Protein AF-A0A4R6CSC0-F1 (afdb_monomer)

Secondary structure (DSSP, 8-state):
--GGGEEEPPHHHHHHHHHHHHHHHHHHHHHHHHTTTPEEEEE-SS-EEEEE--GGGHHHHTTEEETT-HHHHHHHHHTT---GGGEEEES-TTSGGG---

Radius of gyration: 15.61 Å; Cα contacts (8 Å, |Δi|>4): 107; chains: 1; bounding box: 39×34×35 Å

Solvent-accessible surface area (backbone atoms only — not comparable to full-atom values): 5991 Å² total; per-residue (Å²): 133,75,66,88,53,42,39,75,66,50,76,70,54,46,58,52,50,63,73,44,46,63,56,50,28,56,49,38,53,50,41,57,77,74,35,50,80,39,69,49,75,50,75,58,100,89,47,76,48,79,44,67,36,47,62,55,49,52,35,59,75,70,66,47,41,44,79,80,32,33,55,51,48,41,52,26,24,65,70,71,60,66,58,74,89,43,38,28,43,55,67,68,81,63,64,67,78,73,62,79,129

Structure (mmCIF, N/CA/C/O backbone):
data_AF-A0A4R6CSC0-F1
#
_entry.id   AF-A0A4R6CSC0-F1
#
loop_
_atom_site.group_PDB
_atom_site.id
_atom_site.type_symbol
_atom_site.label_atom_id
_atom_site.label_alt_id
_atom_site.label_comp_id
_atom_site.label_asym_id
_atom_site.label_entity_id
_atom_site.label_seq_id
_atom_site.pdbx_PDB_ins_code
_atom_site.Cartn_x
_atom_site.Cartn_y
_atom_site.Cartn_z
_atom_site.occupancy
_atom_site.B_iso_or_equiv
_atom_site.auth_seq_id
_atom_site.auth_comp_id
_atom_site.auth_asym_id
_atom_site.auth_atom_id
_atom_site.pdbx_PDB_model_num
ATOM 1 N N . MET A 1 1 ? -4.353 14.507 -8.648 1.00 56.12 1 MET A N 1
ATOM 2 C CA . MET A 1 1 ? -3.061 14.471 -7.921 1.00 56.12 1 MET A CA 1
ATOM 3 C C . MET A 1 1 ? -2.099 15.454 -8.586 1.00 56.12 1 MET A C 1
ATOM 5 O O . MET A 1 1 ? -2.007 15.433 -9.804 1.00 56.12 1 MET A O 1
ATOM 9 N N . ASN A 1 2 ? -1.452 16.362 -7.842 1.00 61.75 2 ASN A N 1
ATOM 10 C CA . ASN A 1 2 ? -0.576 17.390 -8.430 1.00 61.75 2 ASN A CA 1
ATOM 11 C C . ASN A 1 2 ? 0.851 16.843 -8.633 1.00 61.75 2 ASN A C 1
ATOM 13 O O . ASN A 1 2 ? 1.660 16.834 -7.705 1.00 61.75 2 ASN A O 1
ATOM 17 N N . TYR A 1 3 ? 1.152 16.382 -9.849 1.00 59.81 3 TYR A N 1
ATOM 18 C CA . TYR A 1 3 ? 2.429 15.747 -10.205 1.00 59.81 3 TYR A CA 1
ATOM 19 C C . TYR A 1 3 ? 3.657 16.660 -10.044 1.00 59.81 3 TYR A C 1
ATOM 21 O O . TYR A 1 3 ? 4.767 16.156 -9.888 1.00 59.81 3 TYR A O 1
ATOM 29 N N . LYS A 1 4 ? 3.487 17.992 -9.980 1.00 67.62 4 LYS A N 1
ATOM 30 C CA . LYS A 1 4 ? 4.600 18.941 -9.760 1.00 67.62 4 LYS A CA 1
ATOM 31 C C . LYS A 1 4 ? 5.291 18.747 -8.399 1.00 67.62 4 LYS A C 1
ATOM 33 O O . LYS A 1 4 ? 6.475 19.068 -8.254 1.00 67.62 4 LYS A O 1
ATOM 38 N N . LEU A 1 5 ? 4.569 18.185 -7.423 1.00 70.69 5 LEU A N 1
ATOM 39 C CA . LEU A 1 5 ? 5.044 17.916 -6.060 1.00 70.69 5 LEU A CA 1
ATOM 40 C C . LEU A 1 5 ? 5.868 16.631 -5.930 1.00 70.69 5 LEU A C 1
ATOM 42 O O . LEU A 1 5 ? 6.310 16.314 -4.826 1.00 70.69 5 LEU A O 1
ATOM 46 N N . PHE A 1 6 ? 6.078 15.887 -7.013 1.00 75.06 6 PHE A N 1
ATOM 47 C CA . PHE A 1 6 ? 6.744 14.593 -6.978 1.00 75.06 6 PHE A CA 1
ATOM 48 C C . PHE A 1 6 ? 7.965 14.572 -7.895 1.00 75.06 6 PHE A C 1
ATOM 50 O O . PHE A 1 6 ? 8.069 15.355 -8.840 1.00 75.06 6 PHE A O 1
ATOM 57 N N . LYS A 1 7 ? 8.927 13.705 -7.583 1.00 83.56 7 LYS A N 1
ATOM 58 C CA . LYS A 1 7 ? 10.088 13.437 -8.434 1.00 83.56 7 LYS A CA 1
ATOM 59 C C . LYS A 1 7 ? 10.309 11.939 -8.592 1.00 83.56 7 LYS A C 1
ATOM 61 O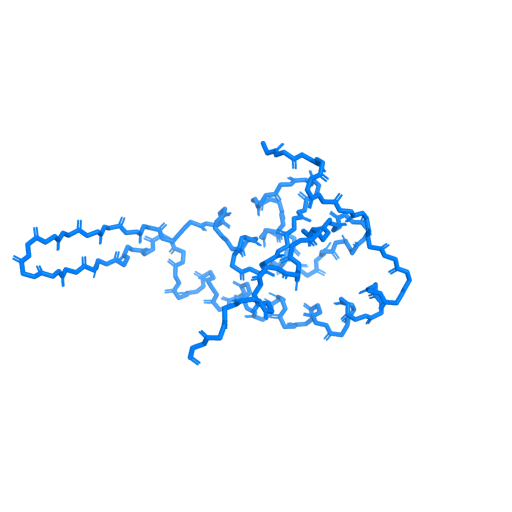 O . LYS A 1 7 ? 9.939 11.160 -7.712 1.00 83.56 7 LYS A O 1
ATOM 66 N N . SER A 1 8 ? 10.937 11.558 -9.699 1.00 83.38 8 SER A N 1
ATOM 67 C CA . SER A 1 8 ? 11.474 10.214 -9.860 1.00 83.38 8 SER A CA 1
ATOM 68 C C . SER A 1 8 ? 12.588 9.957 -8.845 1.00 83.38 8 SER A C 1
ATOM 70 O O . SER A 1 8 ? 13.270 10.869 -8.366 1.00 83.38 8 SER A O 1
ATOM 72 N N . VAL A 1 9 ? 12.733 8.686 -8.497 1.00 82.75 9 VAL A N 1
ATOM 73 C CA . VAL A 1 9 ? 13.755 8.189 -7.579 1.00 82.75 9 VAL A CA 1
ATOM 74 C C . VAL A 1 9 ? 15.127 8.260 -8.259 1.00 82.75 9 VAL A C 1
ATOM 76 O O . VAL A 1 9 ? 15.288 7.739 -9.362 1.00 82.75 9 VAL A O 1
ATOM 79 N N . ASN A 1 10 ? 16.128 8.863 -7.611 1.00 85.50 10 ASN A N 1
ATOM 80 C CA . ASN A 1 10 ? 17.521 8.794 -8.083 1.00 85.50 10 ASN A CA 1
ATOM 81 C C . ASN A 1 10 ? 18.230 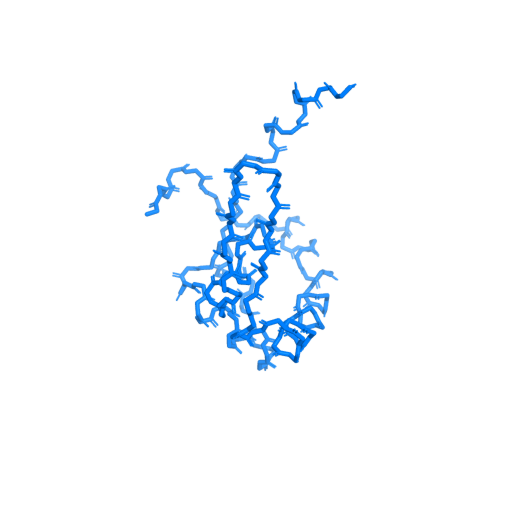7.506 -7.604 1.00 85.50 10 ASN A C 1
ATOM 83 O O . ASN A 1 10 ? 17.704 6.771 -6.775 1.00 85.50 10 ASN A O 1
ATOM 87 N N . LEU A 1 11 ? 19.448 7.222 -8.078 1.00 84.94 11 LEU A N 1
ATOM 88 C CA . LEU A 1 11 ? 20.162 5.976 -7.736 1.00 84.94 11 LEU A CA 1
ATOM 89 C C . LEU A 1 11 ? 20.363 5.762 -6.223 1.00 84.94 11 LEU A C 1
ATOM 91 O O . LEU A 1 11 ? 20.211 4.644 -5.730 1.00 84.94 11 LEU A O 1
ATOM 95 N N . LYS A 1 12 ? 20.657 6.830 -5.472 1.00 85.12 12 LYS A N 1
ATOM 96 C CA . LYS A 1 12 ? 20.841 6.766 -4.014 1.00 85.12 12 LYS A CA 1
ATOM 97 C C . LYS A 1 12 ? 19.530 6.421 -3.305 1.00 85.12 12 LYS A C 1
ATOM 99 O O . LYS A 1 12 ? 19.500 5.549 -2.439 1.00 85.12 12 LYS A O 1
ATOM 104 N N . GLU A 1 13 ? 18.446 7.077 -3.698 1.00 84.69 13 GLU A N 1
ATOM 105 C CA . GLU A 1 13 ? 17.100 6.837 -3.170 1.00 84.69 13 GLU A CA 1
ATOM 106 C C . GLU A 1 13 ? 16.584 5.448 -3.552 1.00 84.69 13 GLU A C 1
ATOM 108 O O . GLU A 1 13 ? 15.929 4.790 -2.749 1.00 84.69 13 GLU A O 1
ATOM 113 N N . LEU A 1 14 ? 16.946 4.953 -4.738 1.00 85.50 14 LEU A N 1
ATOM 114 C CA . LEU A 1 14 ? 16.627 3.600 -5.180 1.00 85.50 14 LEU A CA 1
ATOM 115 C C . LEU A 1 14 ? 17.303 2.564 -4.277 1.00 85.50 14 LEU A C 1
ATOM 117 O O . LEU A 1 14 ? 16.669 1.590 -3.875 1.00 85.50 14 LEU A O 1
ATOM 121 N N . GLY A 1 15 ? 18.573 2.789 -3.926 1.00 85.44 15 GLY A N 1
ATOM 122 C CA . GLY A 1 15 ? 19.302 1.953 -2.972 1.00 85.44 15 GLY A CA 1
ATOM 123 C C . GLY A 1 15 ? 18.642 1.925 -1.591 1.00 85.44 15 GLY A C 1
ATOM 124 O O . GLY A 1 15 ? 18.546 0.863 -0.980 1.00 85.44 15 GLY A O 1
ATOM 125 N N . GLN A 1 16 ? 18.124 3.062 -1.120 1.00 84.38 16 GLN A N 1
ATOM 126 C CA . GLN A 1 16 ? 17.365 3.126 0.133 1.00 84.38 16 GLN A CA 1
ATOM 127 C C . GLN A 1 16 ? 16.025 2.391 0.027 1.00 84.38 16 GLN A C 1
ATOM 129 O O . GLN A 1 16 ? 15.731 1.552 0.873 1.00 84.38 16 GLN A O 1
ATOM 134 N N . LEU A 1 17 ? 15.243 2.629 -1.028 1.00 84.38 17 LEU A N 1
ATOM 135 C CA . LEU A 1 17 ? 13.964 1.944 -1.244 1.00 84.38 17 LEU A CA 1
ATOM 136 C C . LEU A 1 1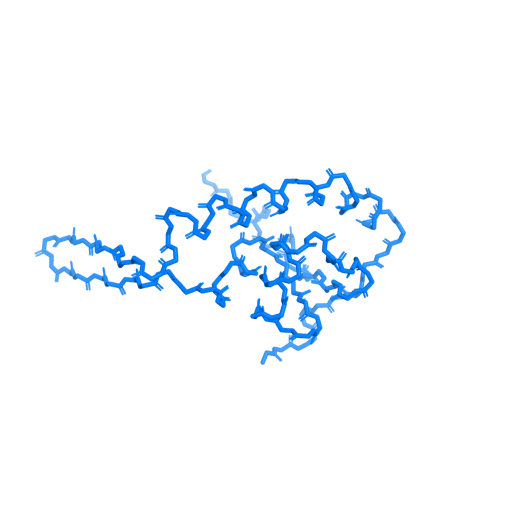7 ? 14.126 0.423 -1.330 1.00 84.38 17 LEU A C 1
ATOM 138 O O . LEU A 1 17 ? 13.306 -0.304 -0.775 1.00 84.38 17 LEU A O 1
ATOM 142 N N . ARG A 1 18 ? 15.209 -0.071 -1.949 1.00 88.25 18 ARG A N 1
ATOM 143 C CA . ARG A 1 18 ? 15.537 -1.508 -1.958 1.00 88.25 18 ARG A CA 1
ATOM 144 C C . ARG A 1 18 ? 15.667 -2.086 -0.550 1.00 88.25 18 ARG A C 1
ATOM 146 O O . ARG A 1 18 ? 15.234 -3.209 -0.334 1.00 88.25 18 ARG A O 1
ATOM 153 N N . ARG A 1 19 ? 16.223 -1.336 0.407 1.00 87.50 19 ARG A N 1
ATOM 154 C CA . ARG A 1 19 ? 16.364 -1.791 1.803 1.00 87.50 19 ARG A CA 1
ATOM 155 C C . ARG A 1 19 ? 15.025 -1.850 2.538 1.00 87.50 19 ARG A C 1
ATOM 157 O O . ARG A 1 19 ? 14.862 -2.685 3.416 1.00 87.50 19 ARG A O 1
ATOM 164 N N . TYR A 1 20 ? 14.072 -0.998 2.161 1.00 87.44 20 TYR A N 1
ATOM 165 C CA . TYR A 1 20 ? 12.746 -0.932 2.782 1.00 87.44 20 TYR A CA 1
ATOM 166 C C . TYR A 1 20 ? 11.685 -1.792 2.083 1.00 87.44 20 TYR A C 1
ATOM 168 O O . TYR A 1 20 ? 10.568 -1.892 2.586 1.00 87.44 20 TYR A O 1
ATOM 176 N N . ILE A 1 21 ? 11.994 -2.432 0.949 1.00 91.25 21 ILE A N 1
ATOM 177 C CA . ILE A 1 21 ? 10.984 -3.172 0.180 1.00 91.25 21 ILE A CA 1
ATOM 178 C C . ILE A 1 21 ? 10.390 -4.347 0.967 1.00 91.25 21 ILE A C 1
ATOM 180 O O . ILE A 1 21 ? 9.184 -4.567 0.924 1.00 91.25 21 ILE A O 1
ATOM 184 N N . SER A 1 22 ? 11.208 -5.051 1.753 1.00 93.25 22 SER A N 1
ATOM 185 C CA . SER A 1 22 ? 10.738 -6.131 2.627 1.00 93.25 22 SER A CA 1
ATOM 186 C C . SER A 1 22 ? 9.782 -5.614 3.702 1.00 93.25 22 SER A C 1
ATOM 188 O O . SER A 1 22 ? 8.780 -6.258 3.997 1.00 93.25 22 SER A O 1
ATOM 190 N N . ILE A 1 23 ? 10.050 -4.422 4.243 1.00 93.44 23 ILE A N 1
ATOM 191 C CA . ILE A 1 23 ? 9.186 -3.759 5.223 1.00 93.44 23 ILE A CA 1
ATOM 192 C C . ILE A 1 23 ? 7.852 -3.376 4.581 1.00 93.44 23 ILE A C 1
ATOM 194 O O . ILE A 1 23 ? 6.814 -3.577 5.207 1.00 93.44 23 ILE A O 1
ATOM 198 N N . ILE A 1 24 ? 7.853 -2.890 3.335 1.00 94.25 24 ILE A N 1
ATOM 199 C CA . ILE A 1 24 ? 6.619 -2.607 2.586 1.00 94.25 24 ILE A CA 1
ATOM 200 C C . ILE A 1 24 ? 5.777 -3.879 2.439 1.00 94.25 24 ILE A C 1
ATOM 202 O O . ILE A 1 24 ? 4.583 -3.835 2.717 1.00 94.25 24 ILE A O 1
ATOM 206 N N . TYR A 1 25 ? 6.386 -5.004 2.056 1.00 97.19 25 TYR A N 1
ATOM 207 C CA . TYR A 1 25 ? 5.671 -6.276 1.896 1.00 97.19 25 TYR A CA 1
ATOM 208 C C . TYR A 1 25 ? 5.070 -6.764 3.213 1.00 97.19 25 TYR A C 1
ATOM 210 O O . TYR A 1 25 ? 3.864 -6.975 3.297 1.00 97.19 25 TYR A O 1
ATOM 218 N N . ASN A 1 26 ? 5.876 -6.827 4.273 1.00 97.06 26 ASN A N 1
ATOM 219 C CA . ASN A 1 26 ? 5.398 -7.263 5.585 1.00 97.06 26 ASN A CA 1
ATOM 220 C C . ASN A 1 26 ? 4.309 -6.325 6.140 1.00 97.06 26 ASN A C 1
ATOM 222 O O . ASN A 1 26 ? 3.365 -6.774 6.787 1.00 97.06 26 ASN A O 1
ATOM 226 N N . SER A 1 27 ? 4.414 -5.021 5.86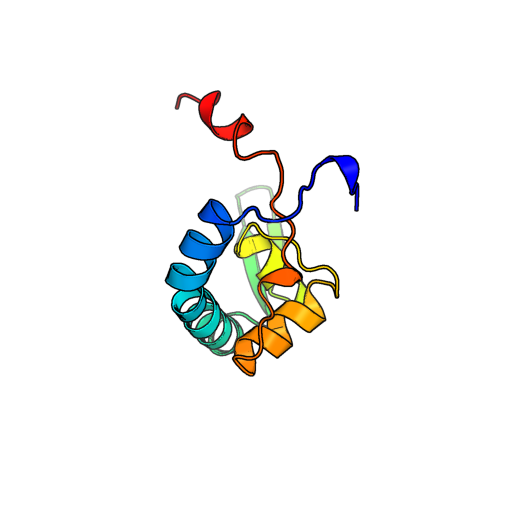8 1.00 96.44 27 SER A N 1
ATOM 227 C CA . SER A 1 27 ? 3.395 -4.043 6.262 1.00 96.44 27 SER A CA 1
ATOM 228 C C . SER A 1 27 ? 2.104 -4.203 5.460 1.00 96.44 27 SER A C 1
ATOM 230 O O . SER A 1 27 ? 1.032 -3.986 6.018 1.00 96.44 27 SER A O 1
ATOM 232 N N . ALA A 1 28 ? 2.181 -4.582 4.179 1.00 97.69 28 ALA A N 1
ATOM 233 C CA . ALA A 1 28 ? 1.006 -4.855 3.355 1.00 97.69 28 ALA A CA 1
ATOM 234 C C . ALA A 1 28 ? 0.258 -6.091 3.870 1.00 97.69 28 ALA A C 1
ATOM 236 O O . ALA A 1 28 ? -0.951 -6.008 4.084 1.00 97.69 28 ALA A O 1
ATOM 237 N N . ASP A 1 29 ? 0.988 -7.171 4.169 1.00 98.19 29 ASP A N 1
ATOM 238 C CA . ASP A 1 29 ? 0.441 -8.394 4.773 1.00 98.19 29 ASP A CA 1
ATOM 239 C C . ASP A 1 29 ? -0.258 -8.080 6.111 1.00 98.19 29 ASP A C 1
ATOM 241 O O . ASP A 1 29 ? -1.398 -8.484 6.358 1.00 98.19 29 ASP A O 1
ATOM 245 N N . PHE A 1 30 ? 0.397 -7.292 6.971 1.00 97.75 30 PHE A N 1
ATOM 246 C CA . PHE A 1 30 ? -0.171 -6.856 8.247 1.00 97.75 30 PHE A CA 1
ATOM 247 C C . PHE A 1 30 ? -1.421 -5.981 8.061 1.00 97.75 30 PHE A C 1
ATOM 249 O O . PHE A 1 30 ? -2.429 -6.174 8.745 1.00 97.75 30 PHE A O 1
ATOM 256 N N . TYR A 1 31 ? -1.383 -5.031 7.126 1.00 96.75 31 TYR A N 1
ATOM 257 C CA . TYR A 1 31 ? -2.498 -4.128 6.855 1.00 96.75 31 TYR A CA 1
ATOM 258 C C . TYR A 1 31 ? -3.722 -4.867 6.299 1.00 96.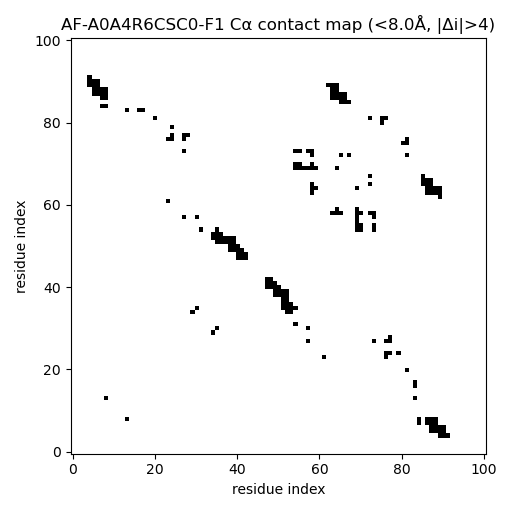75 31 TYR A C 1
ATOM 260 O O . TYR A 1 31 ? -4.835 -4.616 6.768 1.00 96.75 31 TYR A O 1
ATOM 268 N N . ASP A 1 32 ? -3.536 -5.805 5.362 1.00 97.44 32 ASP A N 1
ATOM 269 C CA . ASP A 1 32 ? -4.631 -6.618 4.807 1.00 97.44 32 ASP A CA 1
ATOM 270 C C . ASP A 1 32 ? -5.304 -7.454 5.898 1.00 97.44 32 ASP A C 1
ATOM 272 O O . ASP A 1 32 ? -6.523 -7.407 6.061 1.00 97.44 32 ASP A O 1
ATOM 276 N N . LYS A 1 33 ? -4.501 -8.125 6.731 1.00 96.88 33 LYS A N 1
ATOM 277 C CA . LYS A 1 33 ? -5.004 -8.985 7.807 1.00 96.88 33 LYS A CA 1
ATOM 278 C C . LYS A 1 33 ? -5.728 -8.211 8.910 1.00 96.88 33 LYS A C 1
ATOM 280 O O . LYS A 1 33 ? -6.713 -8.695 9.477 1.00 96.88 33 LYS A O 1
ATOM 285 N N . HIS A 1 34 ? -5.222 -7.035 9.275 1.00 95.38 34 HIS A N 1
ATOM 286 C CA . HIS A 1 34 ? -5.655 -6.362 10.499 1.00 95.38 34 HIS A CA 1
ATOM 287 C C . HIS A 1 34 ? -6.525 -5.131 10.284 1.00 95.38 34 HIS A C 1
ATOM 289 O O . HIS A 1 34 ? -7.290 -4.828 11.200 1.00 95.38 34 HIS A O 1
ATOM 295 N N . PHE A 1 35 ? -6.473 -4.465 9.129 1.00 93.56 35 PHE A N 1
ATOM 296 C CA . PHE A 1 35 ? -7.117 -3.162 8.932 1.00 93.56 35 PHE A CA 1
ATOM 297 C C . PHE A 1 35 ? -8.076 -3.107 7.750 1.00 93.56 35 PHE A C 1
ATOM 299 O O . PHE A 1 35 ? -9.093 -2.431 7.868 1.00 93.56 35 PHE A O 1
ATOM 306 N N . VAL A 1 36 ? -7.791 -3.778 6.630 1.00 95.56 36 VAL A N 1
ATOM 307 C CA . VAL A 1 36 ? -8.620 -3.643 5.421 1.00 95.56 36 VAL A CA 1
ATOM 308 C C . VAL A 1 36 ? -10.094 -3.946 5.719 1.00 95.56 36 VAL A C 1
ATOM 310 O O . VAL A 1 36 ? -10.433 -4.953 6.335 1.00 95.56 36 VAL A O 1
ATOM 313 N N . ASN A 1 37 ? -10.965 -3.034 5.279 1.00 94.19 37 ASN A N 1
ATOM 314 C CA . ASN A 1 37 ? -12.417 -3.021 5.490 1.00 94.19 37 ASN A CA 1
ATOM 315 C C . ASN A 1 37 ? -12.870 -2.881 6.952 1.00 94.19 37 ASN A C 1
ATOM 317 O O . ASN A 1 37 ? -14.068 -2.948 7.222 1.00 94.19 37 ASN A O 1
ATOM 321 N N . LYS A 1 38 ? -11.955 -2.634 7.893 1.00 94.12 38 LYS A N 1
ATOM 322 C CA . LYS A 1 38 ? -12.311 -2.266 9.264 1.00 94.12 38 LYS A CA 1
ATOM 323 C C . LYS A 1 38 ? -12.462 -0.754 9.378 1.00 94.12 38 LYS A C 1
ATOM 325 O O . LYS A 1 38 ? -11.691 0.012 8.794 1.00 94.12 38 LYS A O 1
ATOM 330 N N . THR A 1 39 ? -13.452 -0.333 10.155 1.00 93.75 39 THR A N 1
ATOM 331 C CA . THR A 1 39 ? -13.707 1.079 10.447 1.00 93.75 39 THR A CA 1
ATOM 332 C C . THR A 1 39 ? -13.143 1.428 11.815 1.00 93.75 39 THR A C 1
ATOM 334 O O . THR A 1 39 ? -13.503 0.824 12.822 1.00 93.75 39 THR A O 1
ATOM 337 N N . ILE A 1 40 ? -12.252 2.413 11.841 1.00 88.44 40 ILE A N 1
ATOM 338 C CA . ILE A 1 40 ? -11.753 3.046 13.056 1.00 88.44 40 ILE A CA 1
ATOM 339 C C . ILE A 1 40 ? -12.705 4.193 13.377 1.00 88.44 40 ILE A C 1
ATOM 341 O O . ILE A 1 40 ? -12.923 5.073 12.545 1.00 88.44 40 ILE A O 1
ATOM 345 N N . ILE A 1 41 ? -13.270 4.176 14.579 1.00 93.31 41 ILE A N 1
ATOM 346 C CA . ILE A 1 41 ? -14.155 5.230 15.065 1.00 93.31 41 ILE A CA 1
ATOM 347 C C . ILE A 1 41 ? -13.398 6.006 16.136 1.00 93.31 41 ILE A C 1
ATOM 349 O O . ILE A 1 41 ? -13.014 5.446 17.160 1.00 93.31 41 ILE A O 1
ATOM 353 N N . TYR 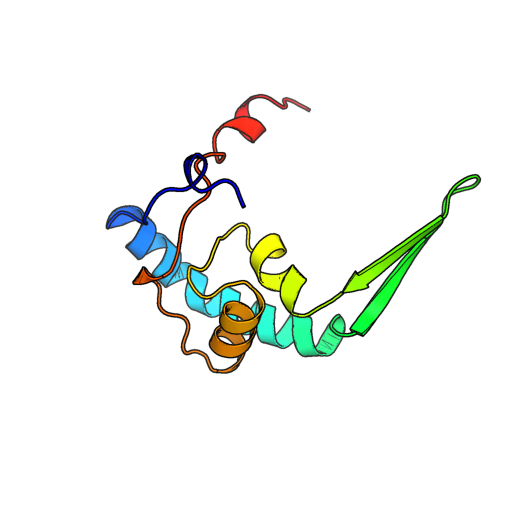A 1 42 ? -13.179 7.292 15.888 1.00 90.75 42 TYR A N 1
ATOM 354 C CA . TYR A 1 42 ? -12.604 8.216 16.853 1.00 90.75 42 TYR A CA 1
ATOM 355 C C . TYR A 1 42 ? -13.692 9.161 17.353 1.00 90.75 42 TYR A C 1
ATOM 357 O O . TYR A 1 42 ? -14.253 9.940 16.581 1.00 90.75 42 TYR A O 1
ATOM 365 N N . THR A 1 43 ? -13.980 9.091 18.648 1.00 95.56 43 THR A N 1
ATOM 366 C CA . THR A 1 43 ? -15.040 9.874 19.284 1.00 95.56 43 THR A CA 1
ATOM 367 C C . THR A 1 43 ? -14.440 10.777 20.353 1.00 95.56 43 THR A C 1
ATOM 369 O O . THR A 1 43 ? -13.684 10.323 21.210 1.00 95.56 43 THR A O 1
ATOM 372 N N . THR A 1 44 ? -14.797 12.055 20.320 1.00 93.38 44 THR A N 1
ATOM 373 C CA . THR A 1 44 ? -14.579 13.020 21.402 1.00 93.38 44 THR A CA 1
ATOM 374 C C . THR A 1 44 ? -15.929 13.407 22.007 1.00 93.38 44 THR A C 1
ATOM 376 O O . THR A 1 44 ? -16.974 12.966 21.535 1.00 93.38 44 THR A O 1
ATOM 379 N N . LYS A 1 45 ? -15.937 14.267 23.034 1.00 93.44 45 LYS A N 1
ATOM 380 C CA . LYS A 1 45 ? -17.184 14.739 23.664 1.00 93.44 45 LYS A CA 1
ATOM 381 C C . LYS A 1 45 ? -18.174 15.351 22.659 1.00 93.44 45 LYS A C 1
ATOM 383 O O . LYS A 1 45 ? -19.376 15.210 22.843 1.00 93.44 45 LYS A O 1
ATOM 388 N N . ASN A 1 46 ? -17.664 16.005 21.612 1.00 95.5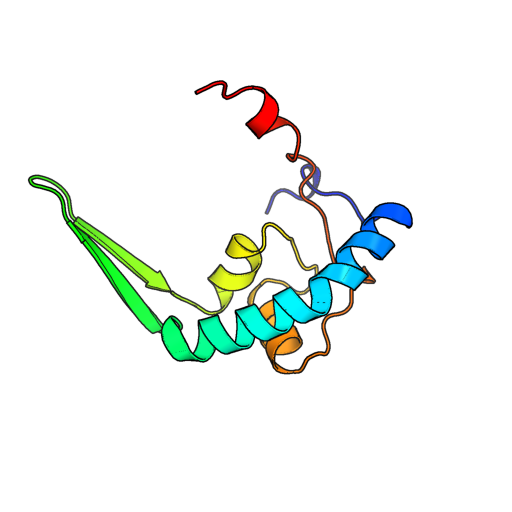0 46 ASN A N 1
ATOM 389 C CA . ASN A 1 46 ? -18.481 16.780 20.675 1.00 95.50 46 ASN A CA 1
ATOM 390 C C . ASN A 1 46 ? -18.413 16.267 19.229 1.00 95.50 46 ASN A C 1
ATOM 392 O O . ASN A 1 46 ? -19.223 16.690 18.413 1.00 95.50 46 ASN A O 1
ATOM 396 N N . ASN A 1 47 ? -17.453 15.399 18.889 1.00 93.50 47 ASN A N 1
ATOM 397 C CA . ASN A 1 47 ? -17.200 14.991 17.507 1.00 93.50 47 ASN A CA 1
ATOM 398 C C . ASN A 1 47 ? -17.057 13.477 17.378 1.00 93.50 47 ASN A C 1
ATOM 400 O O . ASN A 1 47 ? -16.530 12.809 18.264 1.00 93.50 47 ASN A O 1
ATOM 404 N N . LYS A 1 48 ? -17.443 12.956 16.214 1.00 94.75 48 LYS A N 1
ATOM 405 C CA . LYS A 1 48 ? -17.203 11.574 15.806 1.00 94.75 48 LYS A CA 1
ATOM 406 C C . LYS A 1 48 ? -16.610 11.573 14.404 1.00 94.75 48 LYS A C 1
ATOM 408 O O . LYS A 1 48 ? -17.142 12.219 13.507 1.00 94.75 48 LYS A O 1
ATOM 413 N N . ILE A 1 49 ? -15.513 10.851 14.229 1.00 93.38 49 ILE A N 1
ATOM 414 C CA . ILE A 1 49 ? -14.872 10.625 12.937 1.00 93.38 49 ILE A CA 1
ATOM 415 C C . ILE A 1 49 ? -14.834 9.122 12.708 1.00 93.38 49 ILE A C 1
ATOM 417 O O . ILE A 1 49 ? -14.362 8.366 13.556 1.00 93.38 49 ILE A O 1
ATOM 421 N N . GLU A 1 50 ? -15.317 8.696 11.550 1.00 93.56 50 GLU A N 1
ATOM 422 C CA . GLU A 1 50 ? -15.269 7.306 11.116 1.00 93.56 50 GLU A CA 1
ATOM 423 C C . GLU A 1 50 ? -14.333 7.193 9.919 1.00 93.56 50 GLU A C 1
ATOM 425 O O . GLU A 1 50 ? -14.457 7.932 8.941 1.00 93.56 50 GLU A O 1
ATOM 430 N N . LEU A 1 51 ? -13.374 6.276 10.003 1.00 89.81 51 LEU A N 1
ATOM 431 C CA . LEU A 1 51 ? -12.395 6.042 8.956 1.00 89.81 51 LEU A CA 1
ATOM 432 C C . LEU A 1 51 ? -12.338 4.557 8.626 1.00 89.81 51 LEU A C 1
ATOM 434 O O . LEU A 1 51 ? -11.842 3.750 9.409 1.00 89.81 51 LEU A O 1
ATOM 438 N N . THR A 1 52 ? -12.817 4.192 7.443 1.00 93.38 52 THR A N 1
ATOM 439 C CA . THR A 1 52 ? -12.656 2.836 6.919 1.00 93.38 52 THR A CA 1
ATOM 440 C C . THR A 1 52 ? -11.297 2.704 6.253 1.00 93.38 52 THR A C 1
ATOM 442 O O . THR A 1 52 ? -10.996 3.401 5.283 1.00 93.38 52 THR A O 1
ATOM 445 N N . ALA A 1 53 ? -10.481 1.784 6.755 1.00 92.81 53 ALA A N 1
ATOM 446 C CA . ALA A 1 53 ? -9.202 1.446 6.155 1.00 92.81 53 ALA A CA 1
ATOM 447 C C . ALA A 1 53 ? -9.428 0.687 4.837 1.00 92.81 53 ALA A C 1
ATOM 449 O O . ALA A 1 53 ? -9.827 -0.478 4.815 1.00 92.81 53 ALA A O 1
ATOM 450 N N . ARG A 1 54 ? -9.193 1.359 3.710 1.00 95.06 54 ARG A N 1
ATOM 451 C CA . ARG A 1 54 ? -9.286 0.784 2.364 1.00 95.06 54 ARG A CA 1
ATOM 452 C C . ARG A 1 54 ? -7.902 0.417 1.852 1.00 95.06 54 ARG A C 1
ATOM 454 O O . ARG A 1 54 ? -6.909 1.065 2.165 1.00 95.06 54 ARG A O 1
ATOM 461 N N . ARG A 1 55 ? -7.854 -0.549 0.935 1.00 95.69 55 ARG A N 1
ATOM 462 C CA . ARG A 1 55 ? -6.631 -0.915 0.194 1.00 95.69 55 ARG A CA 1
ATOM 463 C C . ARG A 1 55 ? -5.943 0.296 -0.444 1.00 95.69 55 ARG A C 1
ATOM 465 O O . ARG A 1 55 ? -4.724 0.417 -0.406 1.00 95.69 55 ARG A O 1
ATOM 472 N N . ASP A 1 56 ? -6.740 1.238 -0.945 1.00 94.38 56 ASP A N 1
ATOM 473 C CA . ASP A 1 56 ? -6.251 2.466 -1.575 1.00 94.38 56 ASP A CA 1
ATOM 474 C C . ASP A 1 56 ? -5.498 3.388 -0.586 1.00 94.38 56 ASP A C 1
ATOM 476 O O . ASP A 1 56 ? -4.690 4.219 -0.999 1.00 94.38 56 ASP A O 1
ATOM 480 N N . ASN A 1 57 ? -5.723 3.251 0.727 1.00 92.12 57 ASN A N 1
ATOM 481 C CA . ASN A 1 57 ? -5.059 4.075 1.737 1.00 92.12 57 ASN A CA 1
ATOM 482 C C . ASN A 1 57 ? -3.611 3.645 2.003 1.00 92.12 57 ASN A C 1
ATOM 484 O O . ASN A 1 57 ? -2.803 4.488 2.393 1.00 92.12 57 ASN A O 1
ATOM 488 N N . PHE A 1 58 ? -3.260 2.377 1.766 1.00 94.31 58 PHE A N 1
ATOM 489 C CA . PHE A 1 58 ? -1.951 1.832 2.137 1.00 94.31 58 PHE A CA 1
ATOM 490 C C . PHE A 1 58 ? -0.782 2.604 1.505 1.00 94.31 58 PHE A C 1
ATOM 492 O O . PHE A 1 58 ? 0.152 2.994 2.201 1.00 94.31 58 PHE A O 1
ATOM 499 N N . MET A 1 59 ? -0.869 2.925 0.208 1.00 92.25 59 MET A N 1
ATOM 500 C CA . MET A 1 59 ? 0.161 3.703 -0.500 1.00 92.25 59 MET A CA 1
ATOM 501 C C . MET A 1 59 ? 0.456 5.044 0.189 1.00 92.25 59 MET A C 1
ATOM 503 O O . MET A 1 59 ? 1.609 5.466 0.283 1.00 92.25 59 MET A O 1
ATOM 507 N N . HIS A 1 60 ? -0.592 5.709 0.678 1.00 87.31 60 HIS A N 1
ATOM 508 C CA . HIS A 1 60 ? -0.477 7.003 1.339 1.00 87.31 60 HIS A CA 1
ATOM 509 C C . HIS A 1 60 ? 0.163 6.884 2.725 1.00 87.31 60 HIS A C 1
ATOM 511 O O . HIS A 1 60 ? 0.974 7.738 3.079 1.00 87.31 60 HIS A O 1
ATOM 517 N N . LEU A 1 61 ? -0.134 5.811 3.466 1.00 88.00 61 LEU A N 1
ATOM 518 C CA . LEU A 1 61 ? 0.502 5.507 4.754 1.00 88.00 61 LEU A CA 1
ATOM 519 C C . LEU A 1 61 ? 1.999 5.213 4.598 1.00 88.00 61 LEU A C 1
ATOM 521 O O . LEU A 1 61 ? 2.795 5.601 5.446 1.00 88.00 61 LEU A O 1
ATOM 525 N N . CYS A 1 62 ? 2.399 4.607 3.478 1.00 87.06 62 CYS A N 1
ATOM 526 C CA . CYS A 1 62 ? 3.807 4.407 3.141 1.00 87.06 62 CYS A CA 1
ATOM 527 C C . CYS A 1 62 ? 4.535 5.700 2.716 1.00 87.06 62 CYS A C 1
ATOM 529 O O . CYS A 1 62 ? 5.738 5.659 2.473 1.00 87.06 62 CYS A O 1
ATOM 531 N N . GLY A 1 63 ? 3.843 6.840 2.583 1.00 81.69 63 GLY A N 1
ATOM 532 C CA . GLY A 1 63 ? 4.461 8.122 2.220 1.00 81.69 63 GLY A CA 1
ATOM 533 C C . GLY A 1 63 ? 5.002 8.189 0.785 1.00 81.69 63 GLY A C 1
ATOM 534 O O . GLY A 1 63 ? 5.829 9.046 0.468 1.00 81.69 63 GLY A O 1
ATOM 535 N N . ILE A 1 64 ? 4.541 7.301 -0.094 1.00 82.81 64 ILE A N 1
ATOM 536 C CA . ILE A 1 64 ? 5.028 7.147 -1.469 1.00 82.81 64 ILE A CA 1
ATOM 537 C C . ILE A 1 64 ? 3.919 7.410 -2.479 1.00 82.81 64 ILE A C 1
ATOM 539 O O . ILE A 1 64 ? 2.734 7.516 -2.164 1.00 82.81 64 ILE A O 1
ATOM 543 N N . SER A 1 65 ? 4.310 7.536 -3.737 1.00 88.38 65 SER A N 1
ATOM 544 C CA . SER A 1 65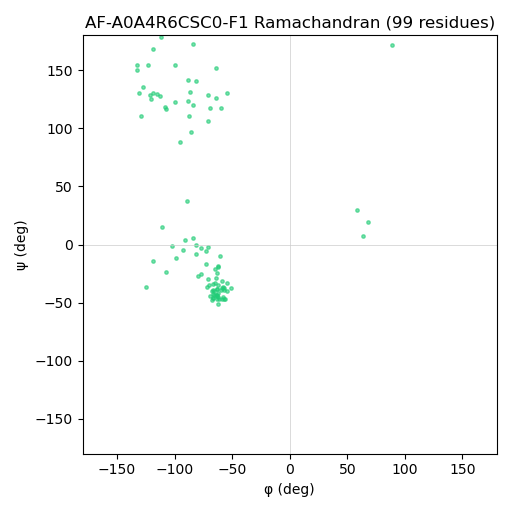 ? 3.383 7.554 -4.856 1.00 88.38 65 SER A CA 1
ATOM 545 C C . SER A 1 65 ? 3.811 6.533 -5.888 1.00 88.38 65 SER A C 1
ATOM 547 O O . SER A 1 65 ? 4.992 6.420 -6.197 1.00 88.38 65 SER A O 1
ATOM 549 N N . TYR A 1 66 ? 2.847 5.781 -6.400 1.00 92.00 66 TYR A N 1
ATOM 550 C CA . TYR A 1 66 ? 3.065 4.730 -7.379 1.00 92.00 66 TYR A CA 1
ATOM 551 C C . TYR A 1 66 ? 2.372 5.116 -8.678 1.00 92.00 66 TYR A C 1
ATOM 553 O O . TYR A 1 66 ? 1.200 5.488 -8.650 1.00 92.00 66 TYR A O 1
ATOM 561 N N . ILE A 1 67 ? 3.083 5.055 -9.804 1.00 91.94 67 ILE A N 1
ATOM 562 C CA . ILE A 1 67 ? 2.568 5.539 -11.099 1.00 91.94 67 ILE A CA 1
ATOM 563 C C . ILE A 1 67 ? 1.265 4.830 -11.495 1.00 91.94 67 ILE A C 1
ATOM 565 O O . ILE A 1 67 ? 0.359 5.466 -12.019 1.00 91.94 67 ILE A O 1
ATOM 569 N N . GLU A 1 68 ? 1.136 3.539 -11.189 1.00 93.44 68 GLU A N 1
ATOM 570 C CA . GLU A 1 68 ? -0.069 2.753 -11.500 1.00 93.44 68 GLU A CA 1
ATOM 571 C C . GLU A 1 68 ? -1.184 2.901 -10.453 1.00 93.44 68 GLU A C 1
ATOM 573 O O . GLU A 1 68 ? -2.219 2.239 -10.522 1.00 93.44 68 GLU A O 1
ATOM 578 N N . GLY A 1 69 ? -0.980 3.783 -9.477 1.00 93.62 69 GLY A N 1
ATOM 579 C CA . GLY A 1 69 ? -1.963 4.129 -8.470 1.00 93.62 69 GLY A CA 1
ATOM 580 C C . GLY A 1 69 ? -1.939 3.244 -7.218 1.00 93.62 69 GLY A C 1
ATOM 581 O O . GLY A 1 69 ? -1.245 2.225 -7.147 1.00 93.62 69 GLY A O 1
ATOM 582 N N . PRO A 1 70 ? -2.717 3.647 -6.200 1.00 94.69 70 PRO A N 1
ATOM 583 C CA . PRO A 1 70 ? -2.656 3.074 -4.859 1.00 94.69 70 PRO A CA 1
ATOM 584 C C . PRO A 1 70 ? -3.131 1.624 -4.790 1.00 94.69 70 PRO A C 1
ATOM 586 O O . PRO A 1 70 ? -2.520 0.806 -4.106 1.00 94.69 70 PRO A O 1
ATOM 589 N N . ARG A 1 71 ? -4.194 1.282 -5.526 1.00 95.81 71 ARG A N 1
ATOM 590 C CA . ARG A 1 71 ? -4.742 -0.079 -5.523 1.00 95.81 71 ARG A CA 1
ATOM 591 C C . ARG A 1 71 ? -3.780 -1.081 -6.148 1.00 95.81 71 ARG A C 1
ATOM 593 O O . ARG A 1 71 ? -3.581 -2.163 -5.606 1.00 95.81 71 ARG A O 1
ATOM 600 N N . LYS A 1 72 ? -3.162 -0.700 -7.271 1.00 96.81 72 LYS A N 1
ATOM 601 C CA . LYS A 1 72 ? -2.147 -1.518 -7.939 1.00 96.81 72 LYS A CA 1
ATOM 602 C C . LYS A 1 72 ? -0.918 -1.684 -7.054 1.00 96.81 72 LYS A C 1
ATOM 604 O O . LYS A 1 72 ? -0.453 -2.804 -6.895 1.00 96.81 72 LYS A O 1
ATOM 609 N N . PHE A 1 73 ? -0.470 -0.604 -6.413 1.00 96.56 73 PHE A N 1
ATOM 610 C CA . PHE A 1 73 ? 0.625 -0.657 -5.450 1.00 96.56 73 PHE A CA 1
ATOM 611 C C . PHE A 1 73 ? 0.368 -1.653 -4.315 1.00 96.56 73 PHE A C 1
ATOM 613 O O . PHE A 1 73 ? 1.241 -2.457 -4.007 1.00 96.56 73 PHE A O 1
ATOM 620 N N . PHE A 1 74 ? -0.824 -1.621 -3.712 1.00 97.31 74 PHE A N 1
ATOM 621 C CA . PHE A 1 74 ? -1.164 -2.536 -2.624 1.00 97.31 74 PHE A CA 1
ATOM 622 C C . PHE A 1 74 ? -1.162 -4.000 -3.077 1.00 97.31 74 PHE A C 1
ATOM 624 O O . PHE A 1 74 ? -0.539 -4.835 -2.430 1.00 97.31 74 PHE A O 1
ATOM 631 N N . ASN A 1 75 ? -1.786 -4.300 -4.219 1.00 97.50 75 ASN A N 1
ATOM 632 C CA . ASN A 1 75 ? -1.791 -5.657 -4.769 1.00 97.50 75 ASN A CA 1
ATOM 633 C C . ASN A 1 75 ? -0.372 -6.136 -5.110 1.00 97.50 75 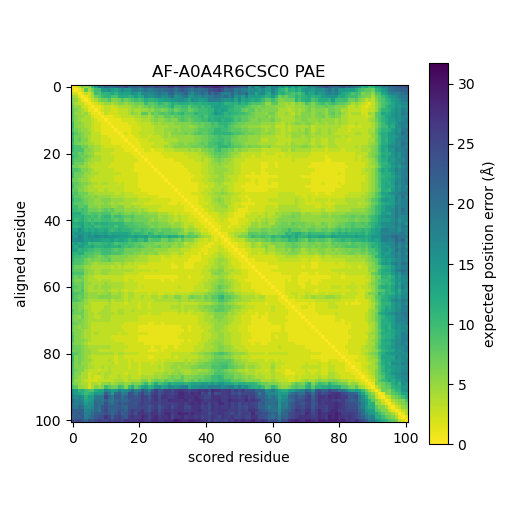ASN A C 1
ATOM 635 O O . ASN A 1 75 ? 0.012 -7.236 -4.735 1.00 97.50 75 ASN A O 1
ATOM 639 N N . ASP A 1 76 ? 0.435 -5.292 -5.760 1.00 97.44 76 ASP A N 1
ATOM 640 C CA . ASP A 1 76 ? 1.821 -5.636 -6.080 1.00 97.44 76 ASP A CA 1
ATOM 641 C C . ASP A 1 76 ? 2.664 -5.823 -4.807 1.00 97.44 76 ASP A C 1
ATOM 643 O O . ASP A 1 76 ? 3.623 -6.592 -4.826 1.00 97.44 76 ASP A O 1
ATOM 647 N N . ALA A 1 77 ? 2.337 -5.138 -3.703 1.00 97.19 77 ALA A N 1
ATOM 648 C CA . ALA A 1 77 ? 3.004 -5.322 -2.415 1.00 97.19 77 ALA A CA 1
ATOM 649 C C . ALA A 1 77 ? 2.675 -6.682 -1.789 1.00 97.19 77 ALA A C 1
ATOM 651 O O . ALA A 1 77 ? 3.601 -7.366 -1.357 1.00 97.19 77 ALA A O 1
ATOM 652 N N . LEU A 1 78 ? 1.405 -7.098 -1.816 1.00 97.62 78 LEU A N 1
ATOM 653 C CA . LEU A 1 78 ? 0.983 -8.437 -1.384 1.00 97.62 78 LEU A CA 1
ATOM 654 C C . LEU A 1 78 ? 1.625 -9.536 -2.247 1.00 97.62 78 LEU A C 1
ATOM 656 O O . LEU A 1 78 ? 2.156 -10.515 -1.730 1.00 97.62 78 LEU A O 1
ATOM 660 N N . ASP A 1 79 ? 1.682 -9.323 -3.563 1.00 97.75 79 ASP A N 1
ATOM 661 C CA . ASP A 1 79 ? 2.294 -10.262 -4.511 1.00 97.75 79 ASP A CA 1
ATOM 662 C C . ASP A 1 79 ? 3.832 -10.211 -4.525 1.00 97.75 79 ASP A C 1
ATOM 664 O O . ASP A 1 79 ? 4.471 -10.961 -5.269 1.00 97.75 79 ASP A O 1
ATOM 668 N N . ARG A 1 80 ? 4.447 -9.307 -3.750 1.00 96.94 80 ARG A N 1
ATOM 669 C CA . ARG A 1 80 ? 5.904 -9.070 -3.699 1.00 96.94 80 ARG A CA 1
ATOM 670 C C . ARG A 1 80 ? 6.516 -8.670 -5.055 1.00 96.94 80 ARG A C 1
ATOM 672 O O . ARG A 1 80 ? 7.689 -8.931 -5.325 1.00 96.94 80 ARG A O 1
ATOM 679 N N . LYS A 1 81 ? 5.735 -8.000 -5.907 1.00 96.12 81 LYS A N 1
ATOM 680 C CA . LYS A 1 81 ? 6.061 -7.590 -7.292 1.00 96.12 81 LYS A CA 1
ATOM 681 C C . LYS A 1 81 ? 6.226 -6.078 -7.472 1.00 96.12 81 LYS A C 1
ATOM 683 O O . LYS A 1 81 ? 6.239 -5.577 -8.599 1.00 96.12 81 LYS A O 1
ATOM 688 N N . VAL A 1 82 ? 6.378 -5.335 -6.379 1.00 94.19 82 VAL A N 1
ATOM 689 C CA . VAL A 1 82 ? 6.513 -3.877 -6.413 1.00 94.19 82 VAL A CA 1
ATOM 690 C C . VAL A 1 82 ? 7.729 -3.451 -7.237 1.00 94.19 82 VAL A C 1
ATOM 692 O O . VAL A 1 82 ? 8.885 -3.711 -6.906 1.00 94.19 82 VAL A O 1
ATOM 695 N N . GLN A 1 83 ? 7.465 -2.719 -8.318 1.00 91.94 83 GLN A N 1
ATOM 696 C CA . GLN A 1 83 ? 8.518 -2.190 -9.184 1.00 91.94 83 GLN A CA 1
ATOM 697 C C . GLN A 1 83 ? 9.019 -0.829 -8.690 1.00 91.94 83 GLN A C 1
ATOM 699 O O . GLN A 1 83 ? 8.334 0.182 -8.839 1.00 91.94 83 GLN A O 1
ATOM 704 N N . LEU A 1 84 ? 10.251 -0.775 -8.182 1.00 88.38 84 LEU A N 1
ATOM 705 C CA . LEU A 1 84 ? 10.849 0.455 -7.638 1.00 88.38 84 LEU A CA 1
ATOM 706 C C . LEU A 1 84 ? 10.930 1.615 -8.643 1.00 88.38 84 LEU A C 1
ATOM 708 O O . LEU A 1 84 ? 10.785 2.771 -8.263 1.00 88.38 84 LEU A O 1
ATOM 712 N N . LYS A 1 85 ? 11.092 1.319 -9.939 1.00 87.31 85 LYS A N 1
ATOM 713 C CA . LYS A 1 85 ? 11.102 2.333 -11.010 1.00 87.31 85 LYS A CA 1
ATOM 714 C C . LYS A 1 85 ? 9.781 3.101 -11.148 1.00 87.31 85 LYS A C 1
ATOM 716 O O . LYS A 1 85 ? 9.758 4.165 -11.751 1.00 87.31 85 LYS A O 1
ATOM 721 N N . LYS A 1 86 ? 8.686 2.554 -10.610 1.00 89.81 86 LYS A N 1
ATOM 722 C CA . LYS A 1 86 ? 7.351 3.165 -10.641 1.00 89.81 86 LYS A CA 1
ATOM 723 C C . LYS A 1 86 ? 7.074 4.047 -9.419 1.00 89.81 86 LYS A C 1
ATOM 725 O O . LYS A 1 86 ? 5.960 4.546 -9.278 1.00 89.81 86 LYS A O 1
ATOM 730 N N . PHE A 1 87 ? 8.057 4.235 -8.536 1.00 88.62 87 PHE A N 1
ATOM 731 C CA . PHE A 1 87 ? 7.928 5.119 -7.385 1.00 88.62 87 PHE A CA 1
ATOM 732 C C . PHE A 1 87 ? 8.163 6.562 -7.796 1.00 88.62 87 PHE A C 1
ATOM 734 O O . PHE A 1 87 ? 9.083 6.893 -8.544 1.00 88.62 87 PHE A O 1
ATOM 741 N N . LEU A 1 88 ? 7.357 7.424 -7.204 1.00 85.25 88 LEU A N 1
ATOM 742 C CA . LEU A 1 88 ? 7.543 8.852 -7.172 1.00 85.25 88 LEU A CA 1
ATOM 743 C C . LEU A 1 88 ? 7.649 9.266 -5.708 1.00 85.25 88 LEU A C 1
ATOM 745 O O . LEU A 1 88 ? 6.774 8.966 -4.890 1.00 85.25 88 LEU A O 1
ATOM 749 N N . LEU A 1 89 ? 8.729 9.961 -5.373 1.00 78.06 89 LEU A N 1
ATOM 750 C CA . LEU A 1 89 ? 8.915 10.517 -4.042 1.00 78.06 89 LEU A CA 1
ATOM 751 C C . LEU A 1 89 ? 8.260 11.887 -3.994 1.00 78.06 89 LEU A C 1
ATOM 753 O O . LEU A 1 89 ? 8.481 12.731 -4.870 1.00 78.06 89 LEU A O 1
ATOM 757 N N . LYS A 1 90 ? 7.457 12.125 -2.956 1.00 74.62 90 LYS A N 1
ATOM 758 C CA . LYS A 1 90 ? 6.940 13.463 -2.683 1.00 74.62 90 LYS A CA 1
ATOM 759 C C . LYS A 1 90 ? 8.139 14.355 -2.365 1.00 74.62 90 LYS A C 1
ATOM 761 O O . LYS A 1 90 ? 8.910 14.055 -1.461 1.00 74.62 90 LYS A O 1
ATOM 766 N N . LYS A 1 91 ? 8.281 15.483 -3.061 1.00 68.56 91 LYS A N 1
ATOM 767 C CA . LYS A 1 91 ? 9.350 16.472 -2.824 1.00 68.56 91 LYS A CA 1
ATOM 768 C C . LYS A 1 91 ? 9.311 17.064 -1.400 1.00 68.56 91 LYS A C 1
ATOM 770 O O . LYS A 1 91 ? 10.249 17.735 -0.993 1.00 68.56 91 LYS A O 1
ATOM 775 N N . MET A 1 92 ? 8.258 16.800 -0.617 1.00 51.91 92 MET A N 1
ATOM 776 C CA . MET A 1 92 ? 7.990 17.409 0.692 1.00 51.91 92 MET A CA 1
ATOM 777 C C . MET A 1 92 ? 8.598 16.667 1.894 1.00 51.91 92 MET A C 1
ATOM 779 O O . MET A 1 92 ? 8.001 16.659 2.966 1.00 51.91 92 MET A O 1
ATOM 783 N N . ALA A 1 93 ? 9.804 16.110 1.767 1.00 48.28 93 ALA A N 1
ATOM 784 C CA . ALA A 1 93 ? 10.600 15.742 2.947 1.00 48.28 93 ALA A CA 1
ATOM 785 C C . ALA A 1 93 ? 11.146 16.978 3.711 1.00 48.28 93 ALA A C 1
ATOM 787 O O . ALA A 1 93 ? 11.789 16.835 4.743 1.00 48.28 93 ALA A O 1
ATOM 788 N N . LEU A 1 94 ? 10.883 18.199 3.222 1.00 42.88 94 LEU A N 1
ATOM 789 C CA . LEU A 1 94 ? 11.356 19.464 3.800 1.00 42.88 94 LEU A CA 1
ATOM 790 C C . LEU A 1 94 ? 10.333 20.211 4.677 1.00 42.88 94 LEU A C 1
ATOM 792 O O . LEU A 1 94 ? 10.734 21.121 5.391 1.00 42.88 94 LEU A O 1
ATOM 796 N N . LEU A 1 95 ? 9.045 19.841 4.686 1.00 41.53 95 LEU A N 1
ATOM 797 C CA . LEU A 1 95 ? 8.043 20.560 5.497 1.00 41.53 95 LEU A CA 1
ATOM 798 C C . LEU A 1 95 ? 8.056 20.178 6.986 1.00 41.53 95 LEU A C 1
ATOM 800 O O . LEU A 1 95 ? 7.733 21.013 7.822 1.00 41.53 95 LEU A O 1
ATOM 804 N N . PHE A 1 96 ? 8.481 18.963 7.342 1.00 37.81 96 PHE A N 1
ATOM 805 C CA . PHE A 1 96 ? 8.559 18.544 8.751 1.00 37.81 96 PHE A CA 1
ATOM 806 C C . PHE A 1 96 ? 9.826 19.026 9.474 1.00 37.81 96 PHE A C 1
ATOM 808 O O . PHE A 1 96 ? 9.900 18.917 10.689 1.00 37.81 96 PHE A O 1
ATOM 815 N N . ARG A 1 97 ? 10.804 19.616 8.767 1.00 36.09 97 ARG A N 1
ATOM 816 C CA . ARG A 1 97 ? 11.956 20.279 9.412 1.00 36.09 97 ARG A CA 1
ATOM 817 C C . ARG A 1 97 ? 11.600 21.613 10.075 1.00 36.09 97 ARG A C 1
ATOM 819 O O . ARG A 1 97 ? 12.376 22.081 10.899 1.00 36.09 97 ARG A O 1
ATOM 826 N N . ASN A 1 98 ? 10.448 22.196 9.738 1.00 33.50 98 ASN A N 1
ATOM 827 C CA . ASN A 1 98 ? 10.016 23.494 10.263 1.00 33.50 98 ASN A CA 1
ATOM 828 C C . ASN A 1 98 ? 8.950 23.396 11.363 1.00 33.50 98 ASN A C 1
ATOM 830 O O . ASN A 1 98 ? 8.573 24.423 11.916 1.00 33.50 98 ASN A O 1
ATOM 834 N N . TYR A 1 99 ? 8.498 22.192 11.719 1.00 34.41 99 TYR A N 1
ATOM 835 C CA . TYR A 1 99 ? 7.698 21.988 12.924 1.00 34.41 99 TYR A CA 1
ATOM 836 C C . TYR A 1 99 ? 8.635 21.567 14.055 1.00 34.41 99 TYR A C 1
ATOM 838 O O . TYR A 1 99 ? 8.908 20.385 14.252 1.00 34.41 99 TYR A O 1
ATOM 846 N N . LYS A 1 100 ? 9.176 22.565 14.762 1.00 32.88 100 LYS A N 1
ATOM 847 C CA . LYS A 1 100 ? 9.651 22.365 16.133 1.00 32.88 100 LYS A CA 1
ATOM 848 C C . LYS A 1 100 ? 8.405 22.141 16.993 1.00 32.88 100 LYS A C 1
ATOM 850 O O . LYS A 1 100 ? 7.540 23.015 17.018 1.00 32.88 100 LYS A O 1
ATOM 855 N N . PHE A 1 101 ? 8.298 20.963 17.599 1.00 37.78 101 PHE A N 1
ATOM 856 C CA . PHE A 1 101 ? 7.493 20.796 18.807 1.00 37.78 101 PHE A CA 1
ATOM 857 C C . PHE A 1 101 ? 8.197 21.497 19.969 1.00 37.78 101 PHE A C 1
ATOM 859 O O . PHE A 1 101 ? 9.452 21.540 19.936 1.00 37.78 101 PHE A O 1
#

Organism: NCBI:txid47770

Nearest PDB structures (foldseek):
  1fxk-assembly1_B  TM=4.222E-01  e=3.357E+00  Methanothermobacter thermautotrophicus
  2zdi-assembly1_B-2  TM=4.511E-01  e=8.271E+00  Pyrococcus horikoshii
  2zqm-assembly1_A  TM=4.612E-01  e=9.408E+00  Thermococcus sp. JCM 11816
  3aei-assembly2_B  TM=2.796E-01  e=3.819E+00  Thermococcus sp. JCM 11816

pLDDT: mean 84.7, std 17.15, range [32.88, 98.19]

InterPro domains:
  IPR041420 Phage-Barnase-EndoU-ColicinE5/D-RelE like nuclease 4 [PF18813] (23-91)

Mean predicted aligned error: 7.19 Å

Sequence (101 aa):
MNYKLFKSVNLKELGQLRRYISIIYNSADFYDKHFVNKTIIYTTKNNKIELTARRDNFMHLCGISYIEGPRKFFNDALDRKVQLKKFLLKKMALLFRNYKF

Foldseek 3Di:
DPCVQWDFADPVSLVVVVVCLVVLLVVLVVCVVPAAQDWDWDDDPVDIDIDRDHQQCSCVVVQKAFQVHRNVQSVCSPVSNDDSRRIIHGNPPPPVVPDDD